Protein AF-A0A4Q7YV89-F1 (afdb_monomer)

Organism: NCBI:txid388466

Foldseek 3Di:
DDDLPLQDPVLVVQLVVLCVVPNNLRSLQVSLVVLQVLLVVLVPDPQQVDQPPPDNVDGRPSVVSSVSSNSSSVVSVVVNVVVVVVVVVVVVVD

Mean predicted aligned error: 4.94 Å

Solvent-accessible surface area (backbone atoms only — not comparable to full-atom values): 5076 Å² total; per-residue (Å²): 130,87,85,61,87,45,50,50,71,71,57,50,56,52,30,54,52,31,24,71,77,59,37,64,60,56,7,34,50,51,47,21,52,50,25,46,48,53,24,56,57,47,66,74,37,72,64,47,78,40,75,26,89,89,47,75,90,45,78,22,71,57,45,51,53,29,51,33,24,50,48,26,22,48,52,35,49,51,54,37,52,53,49,55,50,52,54,49,57,53,60,77,73,108

Radius of gyration: 16.48 Å; Cα contacts (8 Å, |Δi|>4): 92; chains: 1; bounding box: 41×22×51 Å

Nearest PDB structures (foldseek):
  9cpc-assembly1_3Q  TM=5.817E-01  e=8.764E+00  Sus scrofa

Sequence (94 aa):
MQDFRYLGDDRRAELEKYEFMMGEARGRLAASLDCLTDALIMVGQHGVYCTSNRNPTVPALDLQGVMVNLNGAKELVSAVMERMRAEREAAEKQ

pLDDT: mean 90.29, std 8.99, range [51.56, 98.06]

Structure (mmCIF, N/CA/C/O backbone):
data_AF-A0A4Q7YV89-F1
#
_entry.id   AF-A0A4Q7YV89-F1
#
loop_
_atom_site.group_PDB
_atom_site.id
_atom_site.type_symbol
_atom_site.label_atom_id
_atom_site.label_alt_id
_atom_site.label_comp_id
_atom_site.label_asym_id
_atom_site.label_entity_id
_atom_site.label_seq_id
_atom_site.pdbx_PDB_ins_code
_atom_site.Cartn_x
_atom_site.Cartn_y
_atom_site.Cartn_z
_atom_site.occupancy
_atom_site.B_iso_or_equiv
_atom_site.auth_seq_id
_atom_site.auth_comp_id
_atom_site.auth_asym_id
_atom_site.auth_atom_id
_atom_site.pdbx_PDB_model_num
ATOM 1 N N . MET A 1 1 ? -14.814 -8.168 0.990 1.00 51.56 1 MET A N 1
ATOM 2 C CA . MET A 1 1 ? -13.383 -7.893 0.758 1.00 51.56 1 MET A CA 1
ATOM 3 C C . MET A 1 1 ? -13.316 -6.623 -0.073 1.00 51.56 1 MET A C 1
ATOM 5 O O . MET A 1 1 ? -14.059 -6.549 -1.045 1.00 51.56 1 MET A O 1
ATOM 9 N N . GLN A 1 2 ? -12.587 -5.591 0.357 1.00 66.12 2 GLN A N 1
ATOM 10 C CA . GLN A 1 2 ? -12.406 -4.391 -0.471 1.00 66.12 2 GLN A CA 1
ATOM 11 C C . GLN A 1 2 ? -11.623 -4.784 -1.728 1.00 66.12 2 GLN A C 1
ATOM 13 O O . GLN A 1 2 ? -10.682 -5.570 -1.634 1.00 66.12 2 GLN A O 1
ATOM 18 N N . ASP A 1 3 ? -12.046 -4.300 -2.894 1.00 79.31 3 ASP A N 1
ATOM 19 C CA . ASP A 1 3 ? -11.399 -4.655 -4.156 1.00 79.31 3 ASP A CA 1
ATOM 20 C C . ASP A 1 3 ? -10.247 -3.682 -4.439 1.00 79.31 3 ASP A C 1
ATOM 22 O O . ASP A 1 3 ? -10.468 -2.540 -4.842 1.00 79.31 3 ASP A O 1
ATOM 26 N N . PHE A 1 4 ? -9.018 -4.125 -4.165 1.00 90.62 4 PHE A N 1
ATOM 27 C CA . PHE A 1 4 ? -7.795 -3.367 -4.434 1.00 90.62 4 PHE A CA 1
ATOM 28 C C . PHE A 1 4 ? -7.347 -3.606 -5.876 1.00 90.62 4 PHE A C 1
ATOM 30 O O . PHE A 1 4 ? -6.656 -4.586 -6.179 1.00 90.62 4 PHE A O 1
ATOM 37 N N . ARG A 1 5 ? -7.774 -2.730 -6.788 1.00 88.88 5 ARG A N 1
ATOM 38 C CA . ARG A 1 5 ? -7.596 -2.899 -8.236 1.00 88.88 5 ARG A CA 1
ATOM 39 C C . ARG A 1 5 ? -6.128 -2.954 -8.646 1.00 88.88 5 ARG A C 1
ATOM 41 O O . ARG A 1 5 ? -5.799 -3.653 -9.600 1.00 88.88 5 ARG A O 1
ATOM 48 N N . TYR A 1 6 ? -5.266 -2.203 -7.970 1.00 91.00 6 TYR A N 1
ATOM 49 C CA . TYR A 1 6 ? -3.854 -2.090 -8.346 1.00 91.00 6 TYR A CA 1
ATOM 50 C C . TYR A 1 6 ? -2.938 -3.000 -7.523 1.00 91.00 6 TYR A C 1
ATOM 52 O O . TYR A 1 6 ? -1.722 -2.955 -7.684 1.00 91.00 6 TYR A O 1
ATOM 60 N N . LEU A 1 7 ? -3.498 -3.833 -6.646 1.00 90.62 7 LEU A N 1
ATOM 61 C CA . LEU A 1 7 ? -2.721 -4.742 -5.815 1.00 90.62 7 LEU A CA 1
ATOM 62 C C . LEU A 1 7 ?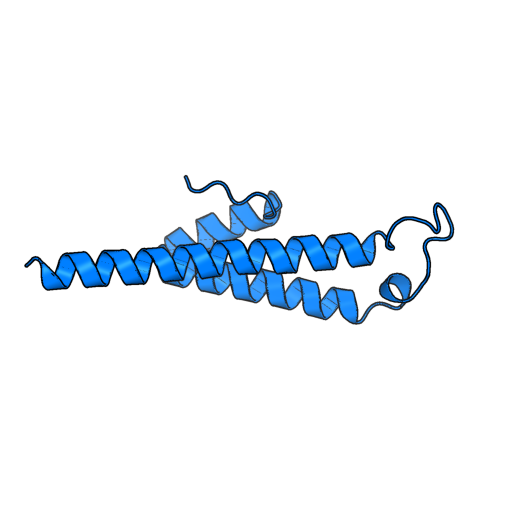 -2.562 -6.093 -6.518 1.00 90.62 7 LEU A C 1
ATOM 64 O O . LEU A 1 7 ? -3.549 -6.806 -6.714 1.00 90.62 7 LEU A O 1
ATOM 68 N N . GLY A 1 8 ? -1.324 -6.433 -6.889 1.00 87.00 8 GLY A N 1
ATOM 69 C CA . GLY A 1 8 ? -0.987 -7.735 -7.471 1.00 87.00 8 GLY A CA 1
ATOM 70 C C . GLY A 1 8 ? -1.180 -8.893 -6.486 1.00 87.00 8 GLY A C 1
ATOM 71 O O . GLY A 1 8 ? -1.200 -8.683 -5.272 1.00 87.00 8 GLY A O 1
ATOM 72 N N . ASP A 1 9 ? -1.300 -10.114 -7.005 1.00 87.94 9 ASP A N 1
ATOM 73 C CA . ASP A 1 9 ? -1.664 -11.302 -6.216 1.00 87.94 9 ASP A CA 1
ATOM 74 C C . ASP A 1 9 ? -0.686 -11.595 -5.067 1.00 87.94 9 ASP A C 1
ATOM 76 O O . ASP A 1 9 ? -1.119 -11.811 -3.936 1.00 87.94 9 ASP A O 1
ATOM 80 N N . ASP A 1 10 ? 0.625 -11.489 -5.306 1.00 88.25 10 ASP A N 1
ATOM 81 C CA . ASP A 1 10 ? 1.642 -11.673 -4.257 1.00 88.25 10 ASP A CA 1
ATOM 82 C C . ASP A 1 10 ? 1.461 -10.669 -3.110 1.00 88.25 10 ASP A C 1
ATOM 84 O O . ASP A 1 10 ? 1.566 -10.994 -1.925 1.00 88.25 10 ASP A O 1
ATOM 88 N N . ARG A 1 11 ? 1.120 -9.427 -3.461 1.00 92.12 11 ARG A N 1
ATOM 89 C CA . ARG A 1 11 ? 0.894 -8.360 -2.489 1.00 92.12 11 ARG A CA 1
ATOM 90 C C . ARG A 1 11 ? -0.416 -8.559 -1.724 1.00 92.12 11 ARG A C 1
ATOM 92 O O . ARG A 1 11 ? -0.484 -8.180 -0.557 1.00 92.12 11 ARG A O 1
ATOM 99 N N . ARG A 1 12 ? -1.432 -9.175 -2.339 1.00 92.38 12 ARG A N 1
ATOM 100 C CA . ARG A 1 12 ? -2.679 -9.571 -1.662 1.00 92.38 12 ARG A CA 1
ATOM 101 C C . ARG A 1 12 ? -2.419 -10.646 -0.602 1.00 92.38 12 ARG A C 1
ATOM 103 O O . ARG A 1 12 ? -2.935 -10.519 0.503 1.00 92.38 12 ARG A O 1
ATOM 110 N N . ALA A 1 13 ? -1.563 -11.627 -0.885 1.00 92.75 13 ALA A N 1
ATOM 111 C CA . ALA A 1 13 ? -1.187 -12.648 0.097 1.00 92.75 13 ALA A CA 1
ATOM 112 C C . ALA A 1 13 ? -0.445 -12.051 1.311 1.00 92.75 13 ALA A C 1
ATOM 114 O O . ALA A 1 13 ? -0.769 -12.360 2.460 1.00 92.75 13 ALA A O 1
ATOM 115 N N . GLU A 1 14 ? 0.512 -11.143 1.085 1.00 93.69 14 GLU A N 1
ATOM 116 C CA . GLU A 1 14 ? 1.189 -10.457 2.197 1.00 93.69 14 GLU A CA 1
ATOM 117 C C . GLU A 1 14 ? 0.244 -9.518 2.962 1.00 93.69 14 GLU A C 1
ATOM 119 O O . GLU A 1 14 ? 0.339 -9.426 4.186 1.00 93.69 14 GLU A O 1
ATOM 124 N N . LEU A 1 15 ? -0.709 -8.868 2.282 1.00 96.19 15 LEU A N 1
ATOM 125 C CA . LEU A 1 15 ? -1.741 -8.070 2.943 1.00 96.19 15 LEU A CA 1
ATOM 126 C C . LEU A 1 15 ? -2.553 -8.917 3.929 1.00 96.19 15 LEU A C 1
ATOM 128 O O . LEU A 1 15 ? -2.703 -8.510 5.078 1.00 96.19 15 LEU A O 1
ATOM 132 N N . GLU A 1 16 ? -3.036 -10.090 3.516 1.00 95.00 16 GLU A N 1
ATOM 133 C CA . GLU A 1 16 ? -3.804 -10.988 4.390 1.00 95.00 16 GLU A CA 1
ATOM 134 C C . GLU A 1 16 ? -3.005 -11.379 5.640 1.00 95.00 16 GLU A C 1
ATOM 136 O O . GLU A 1 16 ? -3.508 -11.332 6.766 1.00 95.00 16 GLU A O 1
ATOM 141 N N . LYS A 1 17 ? -1.721 -11.695 5.461 1.00 96.50 17 LYS A N 1
ATOM 142 C CA . LYS A 1 17 ? -0.803 -12.009 6.558 1.00 96.50 17 LYS A CA 1
ATOM 143 C C . LYS A 1 17 ? -0.592 -10.814 7.493 1.00 96.50 17 LYS A C 1
ATOM 145 O O . LYS A 1 17 ? -0.621 -10.982 8.714 1.00 96.50 17 LYS A O 1
ATOM 150 N N . TYR A 1 18 ? -0.404 -9.608 6.961 1.00 97.62 18 TYR A N 1
ATOM 151 C CA . TYR A 1 18 ? -0.266 -8.400 7.774 1.00 97.62 18 TYR A CA 1
ATOM 152 C C . TYR A 1 18 ? -1.551 -8.049 8.529 1.00 97.62 18 TYR A C 1
ATOM 154 O O . TYR A 1 18 ? -1.482 -7.712 9.712 1.00 97.62 18 TYR A O 1
ATOM 162 N N . GLU A 1 19 ? -2.71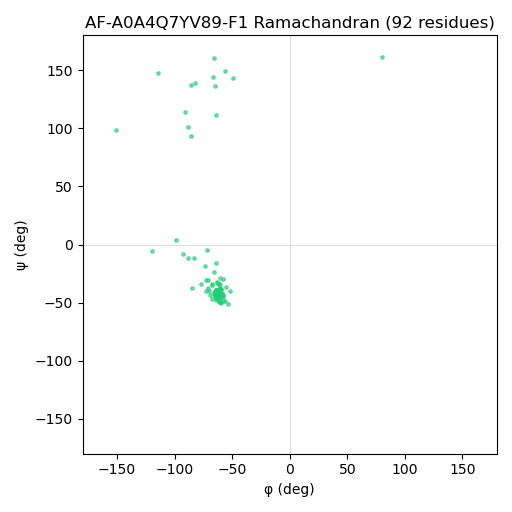7 -8.157 7.886 1.00 96.75 19 GLU A N 1
ATOM 163 C CA . GLU A 1 19 ? -4.015 -7.948 8.535 1.00 96.75 19 GLU A CA 1
ATOM 164 C C . GLU A 1 19 ? -4.241 -8.971 9.658 1.00 96.75 19 GLU A C 1
ATOM 166 O O . GLU A 1 19 ? -4.693 -8.592 10.739 1.00 96.75 19 GLU A O 1
ATOM 171 N N . PHE A 1 20 ? -3.850 -10.234 9.455 1.00 96.94 20 PHE A N 1
ATOM 172 C CA . PHE A 1 20 ? -3.918 -11.267 10.490 1.00 96.94 20 PHE A CA 1
ATOM 173 C C . PHE A 1 20 ? -3.012 -10.959 11.693 1.00 96.94 20 PHE A C 1
ATOM 175 O O . PHE A 1 20 ? -3.448 -11.065 12.838 1.00 96.94 20 PHE A O 1
ATOM 182 N N . MET A 1 21 ? -1.757 -10.558 11.459 1.00 97.81 21 MET A N 1
ATOM 183 C CA . MET A 1 21 ? -0.786 -10.327 12.540 1.00 97.81 21 MET A CA 1
ATOM 184 C C . MET A 1 21 ? -1.000 -9.009 13.294 1.00 97.81 21 MET A C 1
ATOM 186 O O . MET A 1 21 ? -0.693 -8.928 14.483 1.00 97.81 21 MET A O 1
ATOM 190 N N . MET A 1 22 ? -1.462 -7.957 12.613 1.00 97.31 22 MET A N 1
ATOM 191 C CA . MET A 1 22 ? -1.452 -6.586 13.147 1.00 97.31 22 MET A CA 1
ATOM 192 C C . MET A 1 22 ? -2.846 -5.959 13.264 1.00 97.31 22 MET A C 1
ATOM 194 O O . MET A 1 22 ? -2.978 -4.852 13.794 1.00 97.31 22 MET A O 1
ATOM 198 N N . GLY A 1 23 ? -3.879 -6.649 12.782 1.00 95.81 23 GLY A N 1
ATOM 199 C CA . GLY A 1 23 ? -5.213 -6.098 12.587 1.00 95.81 23 GLY A CA 1
ATOM 200 C C . GLY A 1 23 ? -5.322 -5.288 11.294 1.00 95.81 23 GLY A C 1
ATOM 201 O O . GLY A 1 23 ? -4.332 -4.826 10.730 1.00 95.81 23 GLY A O 1
ATOM 202 N N . GLU A 1 24 ? -6.557 -5.080 10.843 1.00 94.12 24 GLU A N 1
ATOM 203 C CA . GLU A 1 24 ? -6.876 -4.530 9.519 1.00 94.12 24 GLU A CA 1
ATOM 204 C C . GLU A 1 24 ? -6.178 -3.191 9.218 1.00 94.12 24 GLU A C 1
ATOM 206 O O . GLU A 1 24 ? -5.505 -3.047 8.200 1.00 94.12 24 GLU A O 1
ATOM 211 N N . ALA A 1 25 ? -6.277 -2.207 10.120 1.00 95.62 25 ALA A N 1
ATOM 212 C CA . ALA A 1 25 ? -5.736 -0.870 9.864 1.00 95.62 25 ALA A CA 1
ATOM 213 C C . ALA A 1 25 ? -4.200 -0.859 9.790 1.00 95.62 25 ALA A C 1
ATOM 215 O O . ALA A 1 25 ? -3.614 -0.296 8.865 1.00 95.62 25 ALA A O 1
ATOM 216 N N . ARG A 1 26 ? -3.534 -1.503 10.757 1.00 96.94 26 ARG A N 1
ATOM 217 C CA . ARG A 1 26 ? -2.065 -1.554 10.808 1.00 96.94 26 ARG A CA 1
ATOM 218 C C . ARG A 1 26 ? -1.504 -2.444 9.706 1.00 96.94 26 ARG A C 1
ATOM 220 O O . ARG A 1 26 ? -0.493 -2.085 9.113 1.00 96.94 26 ARG A O 1
ATOM 227 N N . GLY A 1 27 ? -2.181 -3.549 9.397 1.00 97.44 27 GLY A N 1
ATOM 228 C CA . GLY A 1 27 ? -1.779 -4.455 8.330 1.00 97.44 27 GLY A CA 1
ATOM 229 C C . GLY A 1 27 ? -1.822 -3.793 6.952 1.00 97.44 27 GLY A C 1
ATOM 230 O O . GLY A 1 27 ? -0.857 -3.879 6.195 1.00 97.44 27 GLY A O 1
ATOM 231 N N . ARG A 1 28 ? -2.878 -3.021 6.663 1.00 97.12 28 ARG A N 1
ATOM 232 C CA . ARG A 1 28 ? -2.968 -2.217 5.431 1.00 97.12 28 ARG A CA 1
ATOM 233 C C . ARG A 1 28 ? -1.898 -1.139 5.335 1.00 97.12 28 ARG A C 1
ATOM 235 O O . ARG A 1 28 ? -1.352 -0.925 4.253 1.00 97.12 28 ARG A O 1
ATOM 242 N N . LEU A 1 29 ? -1.566 -0.472 6.441 1.00 97.94 29 LEU A N 1
ATOM 243 C CA . LEU A 1 29 ? -0.464 0.497 6.455 1.00 97.94 29 LEU A CA 1
ATOM 244 C C . LEU A 1 29 ? 0.890 -0.175 6.198 1.00 97.94 29 LEU A C 1
ATOM 246 O O . LEU A 1 29 ? 1.675 0.354 5.417 1.00 97.94 29 LEU A O 1
ATOM 250 N N . ALA A 1 30 ? 1.148 -1.347 6.786 1.00 97.75 30 ALA A N 1
ATOM 251 C CA . ALA A 1 30 ? 2.363 -2.116 6.516 1.00 97.75 30 ALA A CA 1
ATOM 252 C C . ALA A 1 30 ? 2.466 -2.502 5.029 1.00 97.75 30 ALA A C 1
ATOM 254 O O . ALA A 1 30 ? 3.461 -2.190 4.379 1.00 97.75 30 ALA A O 1
ATOM 255 N N . ALA A 1 31 ? 1.395 -3.055 4.451 1.00 96.56 31 ALA A N 1
ATOM 256 C CA . ALA A 1 31 ? 1.344 -3.374 3.024 1.00 96.56 31 ALA A CA 1
ATOM 257 C C . ALA A 1 31 ? 1.525 -2.133 2.125 1.00 96.56 31 ALA A C 1
ATOM 259 O O . ALA A 1 31 ? 2.140 -2.221 1.061 1.00 96.56 31 ALA A O 1
ATOM 260 N N . SER A 1 32 ? 1.025 -0.965 2.553 1.00 97.62 32 SER A N 1
ATOM 261 C CA . SER A 1 32 ? 1.218 0.305 1.837 1.00 97.62 32 SER A CA 1
ATOM 262 C C . SER A 1 32 ? 2.687 0.716 1.799 1.00 97.62 32 SER A C 1
ATOM 264 O O . SER A 1 32 ? 3.173 1.157 0.759 1.00 97.62 32 SER A O 1
ATOM 266 N N . LEU A 1 33 ? 3.398 0.575 2.923 1.00 98.06 33 LEU A N 1
ATOM 267 C CA . LEU A 1 33 ? 4.824 0.890 3.015 1.00 98.06 33 LEU A CA 1
ATOM 268 C C . LEU A 1 33 ? 5.661 -0.022 2.119 1.00 98.06 33 LEU A C 1
ATOM 270 O O . LEU A 1 33 ? 6.579 0.464 1.457 1.00 98.06 33 LEU A O 1
ATOM 274 N N . ASP A 1 34 ? 5.313 -1.303 2.029 1.00 97.00 34 ASP A N 1
ATOM 275 C CA . ASP A 1 34 ? 5.992 -2.224 1.118 1.00 97.00 34 ASP A CA 1
ATOM 276 C C . ASP A 1 34 ? 5.762 -1.835 -0.349 1.00 97.00 34 ASP A C 1
ATOM 278 O O . ASP A 1 34 ? 6.717 -1.765 -1.118 1.00 97.00 34 ASP A O 1
ATOM 282 N N . CYS A 1 35 ? 4.528 -1.482 -0.732 1.00 96.88 35 CYS A N 1
ATOM 283 C CA . CYS A 1 35 ? 4.241 -0.985 -2.084 1.00 96.88 35 CYS A CA 1
AT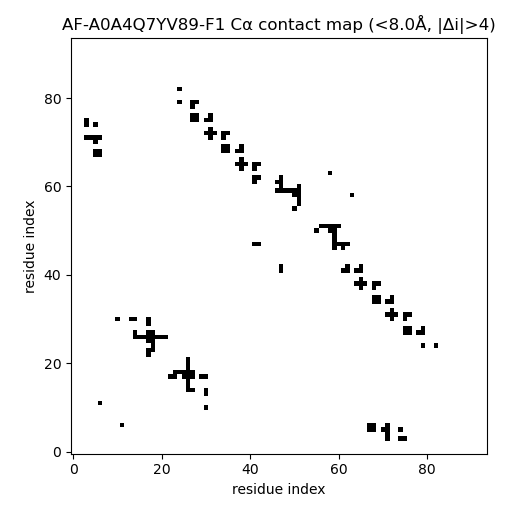OM 284 C C . CYS A 1 35 ? 5.058 0.280 -2.407 1.00 96.88 35 CYS A C 1
ATOM 286 O O . CYS A 1 35 ? 5.616 0.420 -3.495 1.00 96.88 35 CYS A O 1
ATOM 288 N N . LEU A 1 36 ? 5.162 1.217 -1.458 1.00 97.44 36 LEU A N 1
ATOM 289 C CA . LEU A 1 36 ? 5.995 2.410 -1.633 1.00 97.44 36 LEU A CA 1
ATOM 290 C C . LEU A 1 36 ? 7.479 2.054 -1.769 1.00 97.44 36 LEU A C 1
ATOM 292 O O . LEU A 1 36 ? 8.174 2.651 -2.588 1.00 97.44 36 LEU A O 1
ATOM 296 N N . THR A 1 37 ? 7.956 1.078 -1.002 1.00 96.62 37 THR A N 1
ATOM 297 C CA . THR A 1 37 ? 9.346 0.615 -1.056 1.00 96.62 37 THR A CA 1
ATOM 298 C C . THR A 1 37 ? 9.670 0.008 -2.418 1.00 96.62 37 THR A C 1
ATOM 300 O O . THR A 1 37 ? 10.661 0.399 -3.034 1.00 96.62 37 THR A O 1
ATOM 303 N N . ASP A 1 38 ? 8.797 -0.851 -2.945 1.00 94.69 38 ASP A N 1
ATOM 304 C CA . ASP A 1 38 ? 8.946 -1.422 -4.286 1.00 94.69 38 ASP A CA 1
ATOM 305 C C . ASP A 1 38 ? 8.965 -0.334 -5.366 1.00 94.69 38 ASP A C 1
ATOM 307 O O . ASP A 1 38 ? 9.812 -0.351 -6.263 1.00 94.69 38 ASP A O 1
ATOM 311 N N . ALA A 1 39 ? 8.069 0.657 -5.266 1.00 94.88 39 ALA A N 1
ATOM 312 C CA . ALA A 1 39 ? 8.048 1.794 -6.182 1.00 94.88 39 ALA A CA 1
ATOM 313 C C . ALA A 1 39 ? 9.369 2.579 -6.155 1.00 94.88 39 ALA A C 1
ATOM 315 O O . ALA A 1 39 ? 9.915 2.897 -7.213 1.00 94.88 39 ALA A O 1
ATOM 316 N N . LEU A 1 40 ? 9.906 2.865 -4.966 1.00 94.94 40 LEU A N 1
ATOM 317 C CA . LEU A 1 40 ? 11.175 3.579 -4.808 1.00 94.94 40 LEU A CA 1
ATOM 318 C C . LEU A 1 40 ? 12.357 2.790 -5.382 1.00 94.94 40 LEU A C 1
ATOM 320 O O . LEU A 1 40 ? 13.206 3.374 -6.055 1.00 94.94 40 LEU A O 1
ATOM 324 N N . ILE A 1 41 ? 12.394 1.472 -5.164 1.00 93.12 41 ILE A N 1
ATOM 325 C CA . ILE A 1 41 ? 13.427 0.593 -5.725 1.00 93.12 41 ILE A CA 1
ATOM 326 C C . ILE A 1 41 ? 13.374 0.618 -7.255 1.00 93.12 41 ILE A C 1
ATOM 328 O O . ILE A 1 41 ? 14.411 0.770 -7.902 1.00 93.12 41 ILE A O 1
ATOM 332 N N . MET A 1 42 ? 12.178 0.508 -7.839 1.00 91.50 42 MET A N 1
ATOM 333 C CA . MET A 1 42 ? 12.014 0.514 -9.292 1.00 91.50 42 MET A CA 1
ATOM 334 C C . MET A 1 42 ? 12.432 1.844 -9.915 1.00 91.50 42 MET A C 1
ATOM 336 O O . MET A 1 42 ? 13.130 1.832 -10.922 1.00 91.50 42 MET A O 1
ATOM 340 N N . VAL A 1 43 ? 12.094 2.986 -9.305 1.00 91.31 43 VAL A N 1
ATOM 341 C CA . VAL A 1 43 ? 12.500 4.313 -9.814 1.00 91.31 43 VAL A CA 1
ATOM 342 C C . VAL A 1 43 ? 14.024 4.450 -9.929 1.00 91.31 43 VAL A C 1
ATOM 344 O O . VAL A 1 43 ? 14.501 5.151 -10.815 1.00 91.31 43 VAL A O 1
ATOM 347 N N . GLY A 1 44 ? 14.800 3.755 -9.093 1.00 86.81 44 GLY A N 1
ATOM 348 C CA . GLY A 1 44 ? 16.264 3.749 -9.173 1.00 86.81 44 GLY A CA 1
ATOM 349 C C . GLY A 1 44 ? 16.854 2.981 -10.367 1.00 86.81 44 GLY A C 1
ATOM 350 O O . GLY A 1 44 ? 18.073 2.994 -10.544 1.00 86.81 44 GLY A O 1
ATOM 351 N N . GLN A 1 45 ? 16.044 2.297 -11.181 1.00 86.19 45 GLN A N 1
ATOM 352 C CA . GLN A 1 45 ? 16.526 1.466 -12.286 1.00 86.19 45 GLN A CA 1
ATOM 353 C C . GLN A 1 45 ? 16.741 2.275 -13.572 1.00 86.19 45 GLN A C 1
ATOM 355 O O . GLN A 1 45 ? 15.894 3.067 -13.976 1.00 86.19 45 GLN A O 1
ATOM 360 N N . HIS A 1 46 ? 17.849 2.017 -14.281 1.00 79.62 46 HIS A N 1
ATOM 361 C CA . HIS A 1 46 ? 18.156 2.691 -15.552 1.00 79.62 46 HIS A CA 1
ATOM 362 C C . HIS A 1 46 ? 17.031 2.537 -16.591 1.00 79.62 46 HIS A C 1
ATOM 364 O O . HIS A 1 46 ? 16.731 3.491 -17.306 1.00 79.62 46 HIS A O 1
ATOM 370 N N . GLY A 1 47 ? 16.372 1.371 -16.622 1.00 79.62 47 GLY A N 1
ATOM 371 C CA . GLY A 1 47 ? 15.280 1.064 -17.552 1.00 79.62 47 GLY A CA 1
ATOM 372 C C . GLY A 1 47 ? 14.060 1.984 -17.428 1.00 79.62 47 GLY A C 1
ATOM 373 O O . GLY A 1 47 ? 13.442 2.300 -18.443 1.00 79.62 47 GLY A O 1
ATOM 374 N N . VAL A 1 48 ? 13.787 2.535 -16.237 1.00 81.94 48 VAL A N 1
ATOM 375 C CA . VAL A 1 48 ? 12.693 3.500 -16.011 1.00 81.94 48 VAL A CA 1
ATOM 376 C C . VAL A 1 48 ? 12.896 4.797 -16.795 1.00 81.94 48 VAL A C 1
ATOM 378 O O . VAL A 1 48 ? 11.926 5.422 -17.223 1.00 81.94 48 VAL A O 1
ATOM 381 N N . TYR A 1 49 ? 14.148 5.205 -17.000 1.00 80.31 49 TYR A N 1
ATOM 382 C CA . TYR A 1 49 ? 14.492 6.448 -17.692 1.00 80.31 49 TYR A CA 1
ATOM 383 C C . TYR A 1 49 ? 14.614 6.280 -19.206 1.00 80.31 49 TYR A C 1
ATOM 385 O O . TYR A 1 49 ? 14.698 7.268 -19.939 1.00 80.31 49 TYR A O 1
ATOM 393 N N . CYS A 1 50 ? 14.640 5.042 -19.688 1.00 80.69 50 CYS A N 1
ATOM 394 C CA . CYS A 1 50 ? 14.711 4.758 -21.107 1.00 80.69 50 CYS A CA 1
ATOM 395 C C . CYS A 1 50 ? 13.316 4.847 -21.735 1.00 80.69 50 CYS A C 1
ATOM 397 O O . CYS A 1 50 ? 12.328 4.349 -21.199 1.00 80.69 50 CYS A O 1
ATOM 399 N N . THR A 1 51 ? 13.225 5.440 -22.925 1.00 75.88 51 THR A N 1
ATOM 400 C CA . THR A 1 51 ? 12.019 5.311 -23.743 1.00 75.88 51 THR A CA 1
ATOM 401 C C . THR A 1 51 ? 11.871 3.864 -24.208 1.00 75.88 51 THR A C 1
ATOM 403 O O . THR A 1 51 ? 12.850 3.168 -24.485 1.00 75.88 51 THR A O 1
ATOM 406 N N . SER A 1 52 ? 10.631 3.383 -24.291 1.00 75.00 52 SER A N 1
ATOM 407 C CA . SER A 1 52 ? 10.367 2.027 -24.766 1.00 75.00 52 SER A CA 1
ATOM 408 C C . SER A 1 52 ? 10.808 1.886 -26.224 1.00 75.00 52 SER A C 1
ATOM 410 O O . SER A 1 52 ? 10.184 2.432 -27.134 1.00 75.00 52 SER A O 1
ATOM 412 N N . ASN A 1 53 ? 11.864 1.102 -26.451 1.00 75.56 53 ASN A N 1
ATOM 413 C CA . ASN A 1 53 ? 12.386 0.836 -27.794 1.00 75.56 53 ASN A CA 1
ATOM 414 C C . ASN A 1 53 ? 11.389 0.035 -28.655 1.00 75.56 53 ASN A C 1
ATOM 416 O O . ASN A 1 53 ? 11.436 0.084 -29.881 1.00 75.56 53 ASN A O 1
ATOM 420 N N . ARG A 1 54 ? 10.481 -0.715 -28.009 1.00 78.75 54 ARG A N 1
ATOM 421 C CA . ARG A 1 54 ? 9.464 -1.546 -28.671 1.00 78.75 54 ARG A CA 1
ATOM 422 C C . ARG A 1 54 ? 8.213 -0.752 -29.045 1.00 78.75 54 ARG A C 1
ATOM 424 O O . ARG A 1 54 ? 7.612 -1.029 -30.077 1.00 78.75 54 ARG A O 1
ATOM 431 N N . ASN A 1 55 ? 7.802 0.196 -28.204 1.00 77.50 55 ASN A N 1
ATOM 432 C CA . ASN A 1 55 ? 6.686 1.090 -28.492 1.00 77.50 55 ASN A CA 1
ATOM 433 C C . ASN A 1 55 ? 6.892 2.445 -27.787 1.00 77.50 55 ASN A C 1
ATOM 435 O O . ASN A 1 55 ? 6.543 2.566 -26.613 1.00 77.50 55 ASN A O 1
ATOM 439 N N . PRO A 1 56 ? 7.386 3.472 -28.499 1.00 80.44 56 PRO A N 1
ATOM 440 C CA . PRO A 1 56 ? 7.684 4.784 -27.919 1.00 80.44 56 PRO A CA 1
ATOM 441 C C . PRO A 1 56 ? 6.465 5.538 -27.371 1.00 80.44 56 PRO A C 1
ATOM 443 O O . PRO A 1 56 ? 6.628 6.507 -26.636 1.00 80.44 56 PRO A O 1
ATOM 446 N N . THR A 1 57 ? 5.247 5.128 -27.743 1.00 82.00 57 THR A N 1
ATOM 447 C CA . THR A 1 57 ? 3.999 5.792 -27.323 1.00 82.00 57 THR A CA 1
ATOM 448 C C . THR A 1 57 ? 3.504 5.348 -25.948 1.00 82.00 57 THR A C 1
ATOM 450 O O . THR A 1 57 ? 2.611 5.984 -25.392 1.00 82.00 57 THR A O 1
ATOM 453 N N . VAL A 1 58 ? 4.070 4.273 -25.388 1.00 73.12 58 VAL A N 1
ATOM 454 C CA . VAL A 1 58 ? 3.721 3.773 -24.052 1.00 73.12 58 VAL A CA 1
ATOM 455 C C . VAL A 1 58 ? 4.910 3.909 -23.103 1.00 73.12 58 VAL A C 1
ATOM 457 O O . VAL A 1 58 ? 6.058 3.767 -23.537 1.00 73.12 58 VAL A O 1
ATOM 460 N N . PRO A 1 59 ? 4.664 4.149 -21.802 1.00 70.19 59 PRO A N 1
ATOM 461 C CA . PRO A 1 59 ? 5.727 4.148 -20.810 1.00 70.19 59 PRO A CA 1
ATOM 462 C C . PRO A 1 59 ? 6.496 2.829 -20.811 1.00 70.19 59 PRO A C 1
ATOM 464 O O . PRO A 1 59 ? 5.912 1.768 -21.068 1.00 70.19 59 PRO A O 1
ATOM 467 N N . ALA A 1 60 ? 7.785 2.901 -20.470 1.00 80.31 60 ALA A N 1
ATOM 468 C CA . ALA A 1 60 ? 8.582 1.717 -20.178 1.00 80.31 60 ALA A CA 1
ATOM 469 C C . ALA A 1 60 ? 7.832 0.812 -19.187 1.00 80.31 60 ALA A C 1
ATOM 471 O O . ALA A 1 60 ? 7.134 1.303 -18.294 1.00 80.31 60 ALA A O 1
ATOM 472 N N . LEU A 1 61 ? 7.952 -0.504 -19.372 1.00 78.44 61 LEU A N 1
ATOM 473 C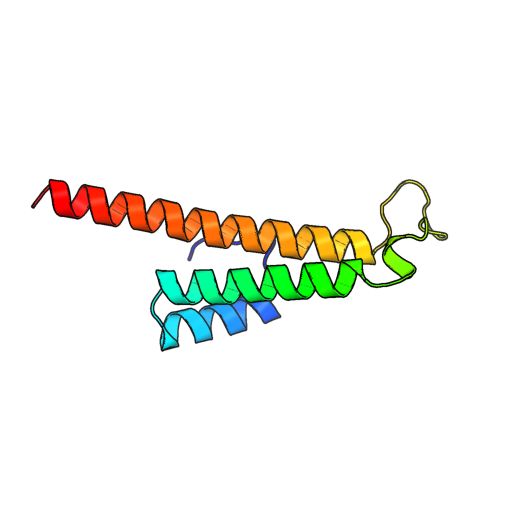 CA . LEU A 1 61 ? 7.269 -1.509 -18.550 1.00 78.44 61 LEU A CA 1
ATOM 474 C C . LEU A 1 61 ? 7.513 -1.256 -17.051 1.00 78.44 61 LEU A C 1
ATOM 476 O O . LEU A 1 61 ? 6.593 -1.303 -16.241 1.00 78.44 61 LEU A O 1
ATOM 480 N N . ASP A 1 62 ? 8.739 -0.874 -16.721 1.00 82.31 62 ASP A N 1
ATOM 481 C CA . ASP A 1 62 ? 9.217 -0.567 -15.378 1.00 82.31 62 ASP A CA 1
ATOM 482 C C . ASP A 1 62 ? 8.440 0.610 -14.754 1.00 82.31 62 ASP A C 1
ATOM 484 O O . ASP A 1 62 ? 8.063 0.578 -13.582 1.00 82.31 62 ASP A O 1
ATOM 488 N N . LEU A 1 63 ? 8.094 1.623 -15.559 1.00 87.44 63 LEU A N 1
ATOM 489 C CA . LEU A 1 63 ? 7.288 2.765 -15.119 1.00 87.44 63 LEU A CA 1
ATOM 490 C C . LEU A 1 63 ? 5.828 2.364 -14.863 1.00 87.44 63 LEU A C 1
ATOM 492 O O . LEU A 1 63 ? 5.183 2.915 -13.971 1.00 87.44 63 LEU A O 1
ATOM 496 N N . GLN A 1 64 ? 5.307 1.371 -15.589 1.00 88.44 64 GLN A N 1
ATOM 497 C CA . GLN A 1 64 ? 3.989 0.799 -15.291 1.00 88.44 64 GLN A CA 1
ATOM 498 C C . GLN A 1 64 ? 4.005 0.084 -13.934 1.00 88.44 64 GLN A C 1
ATOM 500 O O . GLN A 1 64 ? 3.086 0.280 -13.142 1.00 88.44 64 GLN A O 1
ATOM 505 N N . GLY A 1 65 ? 5.074 -0.658 -13.624 1.00 90.38 65 GLY A N 1
ATOM 506 C CA . GLY A 1 65 ? 5.274 -1.282 -12.312 1.00 90.38 65 GLY A CA 1
ATOM 507 C C . GLY A 1 65 ? 5.273 -0.266 -11.166 1.00 90.38 65 GLY A C 1
ATOM 508 O O . GLY A 1 65 ? 4.578 -0.463 -10.164 1.00 90.38 65 GLY A O 1
ATOM 509 N N . VAL A 1 66 ? 5.976 0.862 -11.337 1.00 93.50 66 VAL A N 1
ATOM 510 C CA . VAL A 1 66 ? 5.957 1.989 -10.383 1.00 93.50 66 VAL A CA 1
ATOM 511 C C . VAL A 1 66 ? 4.530 2.491 -10.164 1.00 93.50 66 VAL A C 1
ATOM 513 O O . VAL A 1 66 ? 4.091 2.630 -9.024 1.00 93.50 66 VAL A O 1
ATOM 516 N N . MET A 1 67 ? 3.777 2.720 -11.242 1.00 93.25 67 MET A N 1
ATOM 517 C CA . MET A 1 67 ? 2.402 3.219 -11.152 1.00 93.25 67 MET A CA 1
ATOM 518 C C . MET A 1 67 ? 1.459 2.241 -10.445 1.00 93.25 67 MET A C 1
ATOM 520 O O . MET A 1 67 ? 0.626 2.678 -9.651 1.00 93.25 67 MET A O 1
ATOM 524 N N . VAL A 1 68 ? 1.595 0.937 -10.697 1.00 93.81 68 VAL A N 1
ATOM 525 C CA . VAL A 1 68 ? 0.814 -0.112 -10.020 1.00 93.81 68 VAL A CA 1
ATOM 526 C C . VAL A 1 68 ? 1.050 -0.057 -8.511 1.00 93.81 68 VAL A C 1
ATOM 528 O O . VAL A 1 68 ? 0.094 0.071 -7.749 1.00 93.81 68 VAL A O 1
ATOM 531 N N . ASN A 1 69 ? 2.311 -0.034 -8.077 1.00 95.31 69 ASN A N 1
ATOM 532 C CA . ASN A 1 69 ? 2.659 0.011 -6.657 1.00 95.31 69 ASN A CA 1
ATOM 533 C C . ASN A 1 69 ? 2.199 1.303 -5.967 1.00 95.31 69 ASN A C 1
ATOM 535 O O . ASN A 1 69 ? 1.610 1.260 -4.886 1.00 95.31 69 ASN A O 1
ATOM 539 N N . LEU A 1 70 ? 2.392 2.460 -6.607 1.00 97.00 70 LEU A N 1
ATOM 540 C CA . LEU A 1 70 ? 1.933 3.739 -6.058 1.00 97.00 70 LEU A CA 1
ATOM 541 C C . LEU A 1 70 ? 0.407 3.806 -5.936 1.00 97.00 70 LEU A C 1
ATOM 543 O O . LEU A 1 70 ? -0.108 4.353 -4.961 1.00 97.00 70 LEU A O 1
ATOM 547 N N . ASN A 1 71 ? -0.327 3.275 -6.914 1.00 96.88 71 ASN A N 1
ATOM 548 C CA . ASN A 1 71 ? -1.784 3.259 -6.855 1.00 96.88 71 ASN A CA 1
ATOM 549 C C . ASN A 1 71 ? -2.297 2.247 -5.824 1.00 96.88 71 ASN A C 1
ATOM 551 O O . ASN A 1 71 ? -3.190 2.597 -5.059 1.00 96.88 71 ASN A O 1
ATOM 555 N N . GLY A 1 72 ? -1.691 1.060 -5.724 1.00 96.19 72 GLY A N 1
ATOM 556 C CA . GLY A 1 72 ? -2.021 0.084 -4.681 1.00 96.19 72 GLY A CA 1
ATOM 557 C C . GLY A 1 72 ? -1.808 0.651 -3.273 1.00 96.19 72 GLY A C 1
ATOM 558 O O . GLY A 1 72 ? -2.693 0.551 -2.424 1.00 96.19 72 GLY A O 1
ATOM 559 N N . ALA A 1 73 ? -0.692 1.354 -3.046 1.00 97.69 73 ALA A N 1
ATOM 560 C CA . ALA A 1 73 ? -0.433 2.047 -1.782 1.00 97.69 73 ALA A CA 1
ATOM 561 C C . ALA A 1 73 ? -1.515 3.092 -1.456 1.00 97.69 73 ALA A C 1
ATOM 563 O O . ALA A 1 73 ? -1.974 3.179 -0.319 1.00 97.69 73 ALA A O 1
ATOM 564 N N . LYS A 1 74 ? -1.956 3.875 -2.450 1.00 97.81 74 LYS A N 1
ATOM 565 C CA . LYS A 1 74 ? -3.031 4.863 -2.260 1.00 97.81 74 LYS A CA 1
ATOM 566 C C . LYS A 1 74 ? -4.349 4.203 -1.875 1.00 97.81 74 LYS A C 1
ATOM 568 O O . LYS A 1 74 ? -4.998 4.692 -0.957 1.00 97.81 74 LYS A O 1
ATOM 573 N N . GLU A 1 75 ? -4.736 3.114 -2.540 1.00 96.69 75 GLU A N 1
ATOM 574 C CA . GLU A 1 75 ? -5.979 2.404 -2.214 1.00 96.69 75 GLU A CA 1
ATOM 575 C C . GLU A 1 75 ? -5.968 1.891 -0.768 1.00 96.69 75 GLU A C 1
ATOM 577 O O . GLU A 1 75 ? -6.946 2.070 -0.041 1.00 96.69 75 GLU A O 1
ATOM 582 N N . LEU A 1 76 ? -4.843 1.326 -0.321 1.00 96.94 76 LEU A N 1
ATOM 583 C CA . LEU A 1 76 ? -4.672 0.844 1.050 1.00 96.94 76 LEU A CA 1
ATOM 584 C C . LEU A 1 76 ? -4.716 1.983 2.081 1.00 96.94 76 LEU A C 1
ATOM 586 O O . LEU A 1 76 ? -5.405 1.868 3.096 1.00 96.94 76 LEU A O 1
ATOM 590 N N . VAL A 1 77 ? -4.042 3.106 1.818 1.00 97.88 77 VAL A N 1
ATOM 591 C CA . VAL A 1 77 ? -4.097 4.289 2.694 1.00 97.88 77 VAL A CA 1
ATOM 592 C C . VAL A 1 77 ? -5.515 4.856 2.760 1.00 97.88 77 VAL A C 1
ATOM 594 O O . VAL A 1 77 ? -6.010 5.131 3.853 1.00 97.88 77 VAL A O 1
ATOM 597 N N . SER A 1 78 ? -6.204 4.991 1.624 1.00 97.06 78 SER A N 1
ATOM 598 C CA . SER A 1 78 ? -7.601 5.438 1.587 1.00 97.06 78 SER A CA 1
ATOM 599 C C . SER A 1 78 ? -8.514 4.511 2.389 1.00 97.06 78 SER A C 1
ATOM 601 O O . SER A 1 78 ? -9.330 4.993 3.171 1.00 97.06 78 SER A O 1
ATOM 603 N N . ALA A 1 79 ? -8.332 3.195 2.274 1.00 96.25 79 ALA A N 1
ATOM 604 C CA . ALA A 1 79 ? -9.081 2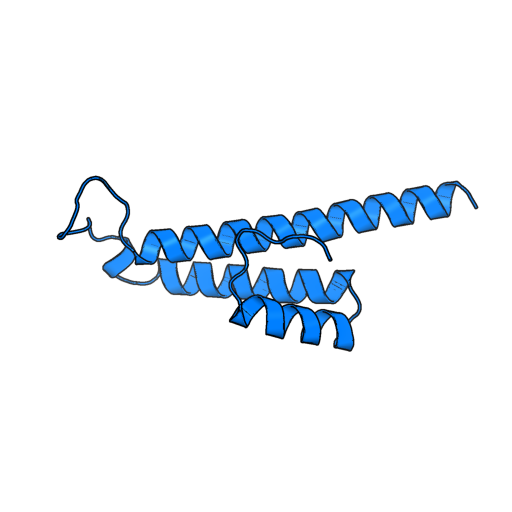.220 3.059 1.00 96.25 79 ALA A CA 1
ATOM 605 C C . ALA A 1 79 ? -8.887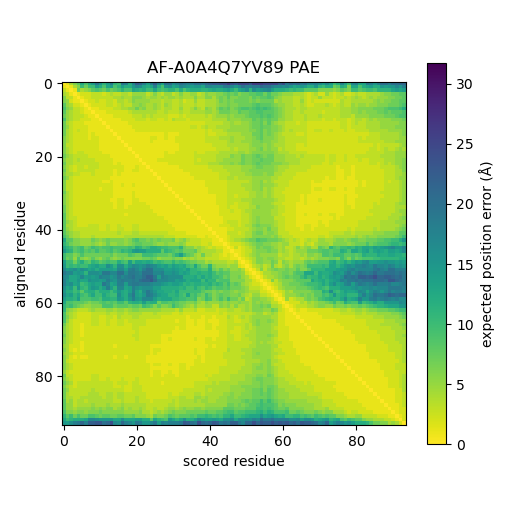 2.395 4.575 1.00 96.25 79 ALA A C 1
ATOM 607 O O . ALA A 1 79 ? -9.840 2.250 5.343 1.00 96.25 79 ALA A O 1
ATOM 608 N N . VAL A 1 80 ? -7.671 2.727 5.018 1.00 97.19 80 VAL A N 1
ATOM 609 C CA . VAL A 1 80 ? -7.380 3.014 6.431 1.00 97.19 80 VAL A CA 1
ATOM 610 C C . VAL A 1 80 ? -8.029 4.325 6.874 1.00 97.19 80 VAL A C 1
ATOM 612 O O . VAL A 1 80 ? -8.640 4.367 7.940 1.00 97.19 80 VAL A O 1
ATOM 615 N N . MET A 1 81 ? -7.958 5.378 6.057 1.00 97.31 81 MET A N 1
ATOM 616 C CA . MET A 1 81 ? -8.572 6.675 6.365 1.00 97.31 81 MET A 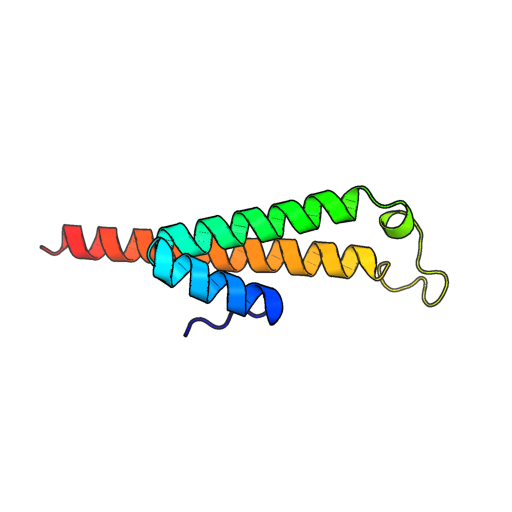CA 1
ATOM 617 C C . MET A 1 81 ? -10.097 6.570 6.518 1.00 97.31 81 MET A C 1
ATOM 619 O O . MET A 1 81 ? -10.655 7.113 7.473 1.00 97.31 81 MET A O 1
ATOM 623 N N . GLU A 1 82 ? -10.766 5.832 5.627 1.00 96.19 82 GLU A N 1
ATOM 624 C CA . GLU A 1 82 ? -12.211 5.576 5.726 1.00 96.19 82 GLU A CA 1
ATOM 625 C C . GLU A 1 82 ? -12.561 4.773 6.979 1.00 96.19 82 GLU A C 1
ATOM 627 O O . GLU A 1 82 ? -13.527 5.084 7.678 1.00 96.19 82 GLU A O 1
ATOM 632 N N . ARG A 1 83 ? -11.734 3.785 7.331 1.00 93.75 83 ARG A N 1
ATOM 633 C CA . ARG A 1 83 ? -11.912 3.035 8.574 1.00 93.75 83 ARG A CA 1
ATOM 634 C C . ARG A 1 83 ? -11.806 3.939 9.804 1.00 93.75 83 ARG A C 1
ATOM 636 O O . ARG A 1 83 ? -12.675 3.879 10.668 1.00 93.75 83 ARG A O 1
ATOM 643 N N . MET A 1 84 ? -10.783 4.790 9.877 1.00 95.50 84 MET A N 1
ATOM 644 C CA . MET A 1 84 ? -10.603 5.726 10.994 1.00 95.50 84 MET A CA 1
ATOM 645 C C . MET A 1 84 ? -11.780 6.701 11.116 1.00 95.50 84 MET A C 1
ATOM 647 O O . MET A 1 84 ? -12.205 7.020 12.227 1.00 95.50 84 MET A O 1
ATOM 651 N N . ARG A 1 85 ? -12.333 7.159 9.983 1.00 95.69 85 ARG A N 1
ATOM 652 C CA . ARG A 1 85 ? -13.555 7.973 9.967 1.00 95.69 85 ARG A CA 1
ATOM 653 C C . ARG A 1 85 ? -14.736 7.202 10.565 1.00 95.69 85 ARG A C 1
ATOM 655 O O . ARG A 1 85 ? -15.395 7.726 11.458 1.00 95.69 85 ARG A O 1
ATOM 662 N N . ALA A 1 86 ? -14.968 5.966 10.124 1.00 94.94 86 ALA A N 1
ATOM 663 C CA . ALA A 1 86 ? -16.064 5.136 10.621 1.00 94.94 86 ALA A CA 1
ATOM 664 C C . ALA A 1 86 ? -15.937 4.818 12.124 1.00 94.94 86 ALA A C 1
ATOM 666 O O . ALA A 1 86 ? -16.927 4.877 12.851 1.00 94.94 86 ALA A O 1
ATOM 667 N N . GLU A 1 87 ? -14.725 4.525 12.606 1.00 94.62 87 GLU A N 1
ATOM 668 C CA . GLU A 1 87 ? -14.452 4.289 14.032 1.00 94.62 87 GLU A CA 1
ATOM 669 C C . GLU A 1 87 ? -14.748 5.537 14.876 1.00 94.62 87 GLU A C 1
ATOM 671 O O . GLU A 1 87 ? -15.367 5.437 15.936 1.00 94.62 87 GLU A O 1
ATOM 676 N N . ARG A 1 88 ? -14.377 6.724 14.381 1.00 95.38 88 ARG A N 1
ATOM 677 C CA . ARG A 1 88 ? -14.689 7.997 15.038 1.00 95.38 88 ARG A CA 1
ATOM 678 C C . ARG A 1 88 ? -16.195 8.261 15.100 1.00 95.38 88 ARG A C 1
ATOM 680 O O . ARG A 1 88 ? -16.705 8.587 16.166 1.00 95.38 88 ARG A O 1
ATOM 687 N N . GLU A 1 89 ? -16.908 8.095 13.988 1.00 96.56 89 GLU A N 1
ATOM 688 C CA . GLU A 1 89 ? -18.366 8.284 13.944 1.00 96.56 89 GLU A CA 1
ATOM 689 C C . GLU A 1 89 ? -19.113 7.292 14.846 1.00 96.56 89 GLU A C 1
ATOM 691 O O . GLU A 1 89 ? -20.166 7.622 15.391 1.00 96.56 89 GLU A O 1
ATOM 696 N N . ALA A 1 90 ? -18.595 6.071 15.004 1.00 95.38 90 ALA A N 1
ATOM 697 C CA . ALA A 1 90 ? -19.155 5.084 15.920 1.00 95.38 90 ALA A CA 1
ATOM 698 C C . ALA A 1 90 ? -18.938 5.477 17.389 1.00 95.38 90 ALA A C 1
ATOM 700 O O . ALA A 1 90 ? -19.853 5.317 18.193 1.00 95.38 90 ALA A O 1
ATOM 701 N N . ALA A 1 91 ? -17.765 6.022 17.723 1.00 95.00 91 ALA A N 1
ATOM 702 C CA . ALA A 1 91 ? -17.458 6.507 19.067 1.00 95.00 91 ALA A CA 1
ATOM 703 C C . ALA A 1 91 ? -18.281 7.749 19.454 1.00 95.00 91 ALA A C 1
ATOM 705 O O . ALA A 1 91 ? -18.655 7.886 20.609 1.00 95.00 91 ALA A O 1
ATOM 706 N N . GLU A 1 92 ? -18.596 8.632 18.501 1.00 93.62 92 GLU A N 1
ATOM 707 C CA . GLU A 1 92 ? -19.437 9.822 18.732 1.00 93.62 92 GLU A CA 1
ATOM 708 C C . GLU A 1 92 ? -20.935 9.486 18.913 1.00 93.62 92 GLU A C 1
ATOM 710 O O . GLU A 1 92 ? -21.696 10.312 19.415 1.00 93.62 92 GLU A O 1
ATOM 715 N N . LYS A 1 93 ? -21.373 8.292 18.488 1.00 85.19 93 LYS A N 1
ATOM 716 C CA . LYS A 1 93 ? -22.760 7.805 18.623 1.00 85.19 93 LYS A CA 1
ATOM 717 C C . LYS A 1 93 ? -23.003 6.974 19.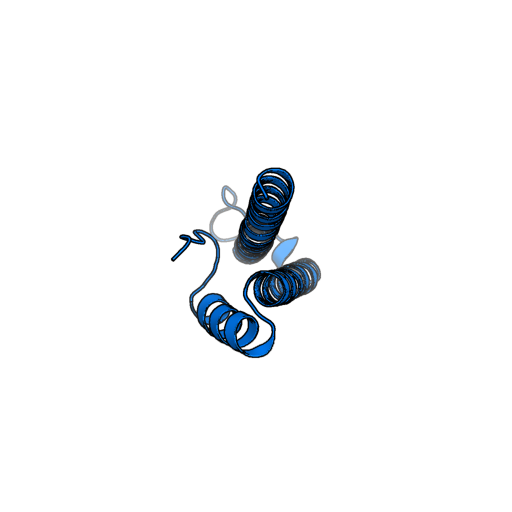892 1.00 85.19 93 LYS A C 1
ATOM 719 O O . LYS A 1 93 ? -24.155 6.610 20.134 1.00 85.19 93 LYS A O 1
ATOM 724 N N . GLN A 1 94 ? -21.951 6.635 20.637 1.00 63.78 94 GLN A N 1
ATOM 725 C CA . GLN A 1 94 ? -22.013 5.935 21.928 1.00 63.78 94 GLN A CA 1
ATOM 726 C C . GLN A 1 94 ? -22.068 6.931 23.083 1.00 63.78 94 GLN A C 1
ATOM 728 O O . GLN A 1 94 ? -22.769 6.609 24.068 1.00 63.78 94 GLN A O 1
#

Secondary structure (DSSP, 8-state):
----TT--HHHHHHHHHHHHHH-HHHHHHHHHHHHHHHHHHHHTSHHHHS--SS-TTS-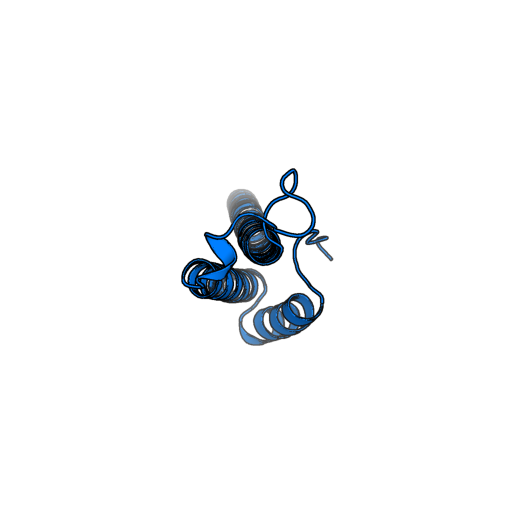-HHHHHHHHHHHHHHHHHHHHHHHHHHHHHHHHT-